Protein AF-A0A1G9QAK3-F1 (afdb_monomer)

Organism: NCBI:txid38302

Solvent-accessible surface area (backbone atoms only — not comparable to full-atom values): 8542 Å² total; per-residue (Å²): 135,84,75,56,71,50,55,50,51,20,52,50,24,41,48,53,18,52,53,44,48,52,53,48,49,53,53,49,53,52,51,45,69,75,49,43,61,56,49,42,49,54,49,50,53,55,34,54,75,68,73,47,92,70,52,70,67,57,45,51,52,50,39,54,50,49,55,50,53,54,50,52,55,52,50,50,51,50,52,52,50,51,50,29,49,50,29,46,75,68,64,38,99,57,19,68,59,24,50,53,53,50,42,55,49,16,54,53,35,37,53,48,29,51,38,47,73,78,37,41,73,81,66,45,76,44,96,78,59,57,67,69,58,54,51,53,53,46,52,48,43,37,53,26,10,51,23,20,43,52,19,34,57,27,51,60,52,54,62,72,78,112

Radius of gyration: 18.85 Å; Cα contacts (8 Å, |Δi|>4): 154; chains: 1; bounding box: 53×29×51 Å

Nearest PDB structures (foldseek):
  4zvb-assembly2_D  TM=2.059E-01  e=8.073E+00  Escherichia coli K-12

pLDDT: mean 85.2, std 10.46, range [49.5, 96.31]

Sequence (162 aa):
MKLSSTTRYLVGAWAVMVAGELVYQVLNAIGLVIEPAALKQAAREAAKARGEDVSEALITVSTYTSIVMMSLFQLLIIVLLAFALHAVAHRQKWADTARRLLSVFAIYFAIRAVLVVLAPAAVAGANQLPVAFAAVTGAMQIIVGVAGVCGLVYATRSTKDR

Secondary structure (DSSP, 8-state):
-PPPHHHHHHHHHHHHHHHHHHHHHHHHHHHHHH--HHHHHHHHHHHHHTT----HHHHHHHHHHHHHHHHHHHHHHHHHHHHHHHHHHTT-TTHHHHHHHHHHHHHHHHHHHHHHHH-HHHHSS-TTS-HHHHHHHHHHHHHHHHHHHHHHHHHHHHHHT-

Mean predicted aligned error: 6.37 Å

Foldseek 3Di:
DDDDPLLVLLLVLLVLLLVLLVVLLVLLLVVCVVPVPLVLVVLVVVCVVVVHPDDSVRSVVVSVVVSVVVSVVSVVVSVLLVVLSVCSVVVPPCVLVSLVVLLVVLVVLLVLLVCCVVPVCVNRSDPPDDPVSSVVSSVSSNSSSVSSVSSNVSSVVVVVVD

Structure (mmCIF, N/CA/C/O backbone):
data_AF-A0A1G9QAK3-F1
#
_entry.id   AF-A0A1G9QAK3-F1
#
loop_
_atom_site.group_PDB
_atom_site.id
_atom_site.type_symbol
_atom_site.label_atom_id
_atom_site.label_alt_id
_atom_site.label_comp_id
_atom_site.label_asym_id
_atom_site.label_entity_id
_atom_site.label_seq_id
_atom_site.pdbx_PDB_ins_code
_atom_site.Cartn_x
_atom_site.Cartn_y
_atom_site.Cartn_z
_atom_site.occupancy
_atom_site.B_iso_or_equiv
_atom_site.auth_seq_id
_atom_site.auth_comp_id
_atom_site.auth_asym_id
_atom_site.auth_atom_id
_atom_site.pdbx_PDB_model_num
ATOM 1 N N . MET A 1 1 ? -22.404 -10.463 20.631 1.00 49.62 1 MET A N 1
ATOM 2 C CA . MET A 1 1 ? -21.839 -9.366 21.455 1.00 49.62 1 MET A CA 1
ATOM 3 C C . MET A 1 1 ? -21.413 -8.229 20.523 1.00 49.62 1 MET A C 1
ATOM 5 O O . MET A 1 1 ? -20.662 -8.498 19.596 1.00 49.62 1 MET A O 1
ATOM 9 N N . LYS A 1 2 ? -21.962 -7.011 20.667 1.00 59.62 2 LYS A N 1
ATOM 10 C CA . LYS A 1 2 ? -21.753 -5.891 19.719 1.00 59.62 2 LYS A CA 1
ATOM 11 C C . LYS A 1 2 ? -20.357 -5.265 19.899 1.00 59.62 2 LYS A C 1
ATOM 13 O O . LYS A 1 2 ? -19.937 -5.033 21.028 1.00 59.62 2 LYS A O 1
ATOM 18 N N . LEU A 1 3 ? -19.647 -4.992 18.800 1.00 65.12 3 LEU A N 1
ATOM 19 C CA . LEU A 1 3 ? -18.415 -4.187 18.807 1.00 65.12 3 LEU A CA 1
ATOM 20 C C . LEU A 1 3 ? -18.729 -2.759 19.285 1.00 65.12 3 LEU A C 1
ATOM 22 O O . LEU A 1 3 ? -19.779 -2.220 18.925 1.00 65.12 3 LEU A O 1
ATOM 26 N N . SER A 1 4 ? -17.818 -2.131 20.041 1.00 76.50 4 SER A N 1
ATOM 27 C CA . SER A 1 4 ? -17.934 -0.699 20.347 1.00 76.50 4 SER A CA 1
ATOM 28 C C . SER A 1 4 ? -17.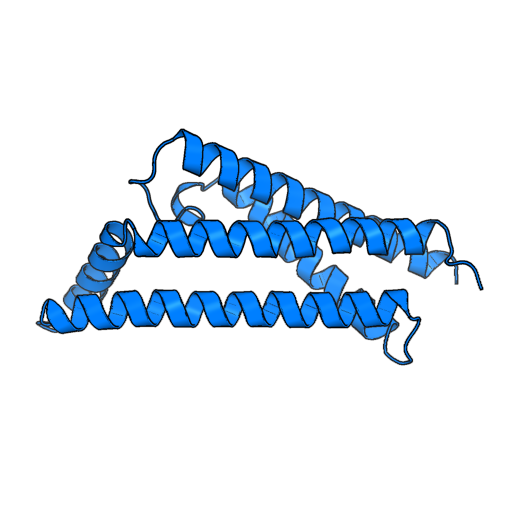896 0.113 19.049 1.00 76.50 4 SER A C 1
ATOM 30 O O . SER A 1 4 ? -17.222 -0.276 18.089 1.00 76.50 4 SER A O 1
ATOM 32 N N . SER A 1 5 ? -18.615 1.237 18.999 1.00 80.50 5 SER A N 1
ATOM 33 C CA . SER A 1 5 ? -18.710 2.086 17.803 1.00 80.50 5 SER A CA 1
ATOM 34 C C . SER A 1 5 ? -17.325 2.457 17.256 1.00 80.50 5 SER A C 1
ATOM 36 O O . SER A 1 5 ? -17.075 2.303 16.064 1.00 80.50 5 SER A O 1
ATOM 38 N N . THR A 1 6 ? -16.379 2.809 18.134 1.00 82.81 6 THR A N 1
ATOM 39 C CA . THR A 1 6 ? -14.982 3.122 17.786 1.00 82.81 6 THR A CA 1
ATOM 40 C C . THR A 1 6 ? -14.255 1.948 17.124 1.00 82.81 6 THR A C 1
ATOM 42 O O . THR A 1 6 ? -13.567 2.133 16.123 1.00 82.81 6 THR A O 1
ATOM 45 N N . THR A 1 7 ? -14.446 0.721 17.623 1.00 81.56 7 THR A N 1
ATOM 46 C CA . THR A 1 7 ? -13.827 -0.474 17.022 1.00 81.56 7 THR A CA 1
ATOM 47 C C . THR A 1 7 ? -14.413 -0.766 15.642 1.00 81.56 7 THR A C 1
ATOM 49 O O . THR A 1 7 ? -13.684 -1.170 14.743 1.00 81.56 7 THR A O 1
ATOM 52 N N . ARG A 1 8 ? -15.717 -0.532 15.440 1.00 86.25 8 ARG A N 1
ATOM 53 C CA . ARG A 1 8 ? -16.354 -0.700 14.123 1.00 86.25 8 ARG A CA 1
ATOM 54 C C . ARG A 1 8 ? -15.784 0.270 13.093 1.00 86.25 8 ARG A C 1
ATOM 56 O O . ARG A 1 8 ? -15.491 -0.156 11.983 1.00 86.25 8 ARG A O 1
ATOM 63 N N . TYR A 1 9 ? -15.591 1.536 13.464 1.00 88.94 9 TYR A N 1
ATOM 64 C CA . TYR A 1 9 ? -14.994 2.530 12.569 1.00 88.94 9 TYR A CA 1
ATOM 65 C C . TYR A 1 9 ? -13.522 2.242 12.272 1.00 88.94 9 TYR A C 1
ATOM 67 O O . TYR A 1 9 ? -13.114 2.352 11.121 1.00 88.94 9 TYR A O 1
ATOM 75 N N . LEU A 1 10 ? -12.748 1.791 13.268 1.00 89.44 10 LEU A N 1
ATOM 76 C CA . LEU A 1 10 ? -11.381 1.307 13.052 1.00 89.44 10 LEU A CA 1
ATOM 77 C C . LEU A 1 10 ? -11.361 0.175 12.026 1.00 89.44 10 LEU A C 1
ATOM 79 O O . LEU A 1 10 ? -10.616 0.247 11.053 1.00 89.44 10 LEU A O 1
ATOM 83 N N . VAL A 1 11 ? -12.184 -0.857 12.240 1.00 90.94 11 VAL A N 1
ATOM 84 C CA . VAL A 1 11 ? -12.207 -2.032 11.366 1.00 90.94 11 VAL A CA 1
ATOM 85 C C . VAL A 1 11 ? -12.663 -1.655 9.958 1.00 90.94 11 VAL A C 1
ATOM 87 O O . VAL A 1 11 ? -12.062 -2.107 8.992 1.00 90.94 11 VAL A O 1
ATOM 90 N N . GLY A 1 12 ? -13.673 -0.791 9.835 1.00 92.81 12 GLY A N 1
ATOM 91 C CA . GLY A 1 12 ? -14.147 -0.293 8.545 1.00 92.81 12 GLY A CA 1
ATOM 92 C C . GLY A 1 12 ? -13.084 0.508 7.792 1.00 92.81 12 GLY A C 1
ATOM 93 O O . GLY A 1 12 ? -12.834 0.231 6.624 1.00 92.81 12 GLY A O 1
ATOM 94 N N . ALA A 1 13 ? -12.413 1.449 8.463 1.00 94.12 13 ALA A N 1
ATOM 95 C CA . ALA A 1 13 ? -11.349 2.251 7.858 1.00 94.12 13 ALA A CA 1
ATOM 96 C C . ALA A 1 13 ? -10.186 1.371 7.373 1.00 94.12 13 ALA A C 1
ATOM 98 O O . ALA A 1 13 ? -9.725 1.506 6.243 1.00 94.12 13 ALA A O 1
ATOM 99 N N . TRP A 1 14 ? -9.770 0.401 8.188 1.00 94.81 14 TRP A N 1
ATOM 100 C CA . TRP A 1 14 ? -8.735 -0.554 7.802 1.00 94.81 14 TRP A CA 1
ATOM 101 C C . TRP A 1 14 ? -9.173 -1.521 6.703 1.00 94.81 14 TRP A C 1
ATOM 103 O O . TRP A 1 14 ? -8.351 -1.877 5.868 1.00 94.81 14 TRP A O 1
ATOM 113 N N . ALA A 1 15 ? -10.445 -1.920 6.656 1.00 94.75 15 ALA A N 1
ATOM 114 C CA . ALA A 1 15 ? -10.963 -2.751 5.574 1.00 94.75 15 ALA A CA 1
ATOM 115 C C . ALA A 1 15 ? -10.924 -2.006 4.232 1.00 94.75 15 ALA A C 1
ATOM 117 O O . ALA A 1 15 ? -10.471 -2.572 3.240 1.00 94.75 15 ALA A O 1
ATOM 118 N N . VAL A 1 16 ? -11.334 -0.731 4.213 1.00 95.19 16 VAL A N 1
ATOM 119 C CA . VAL A 1 16 ? -11.225 0.134 3.025 1.00 95.19 16 VAL A CA 1
ATOM 120 C C . VAL A 1 16 ? -9.767 0.300 2.612 1.00 95.19 16 VAL A C 1
ATOM 122 O O . VAL A 1 16 ? -9.455 0.163 1.433 1.00 95.19 16 VAL A O 1
ATOM 125 N N . MET A 1 17 ? -8.874 0.541 3.575 1.00 95.31 17 MET A N 1
ATOM 126 C CA . MET A 1 17 ? -7.442 0.671 3.314 1.00 95.31 17 MET A CA 1
ATOM 127 C C . MET A 1 17 ? -6.880 -0.608 2.674 1.00 95.31 17 MET A C 1
ATOM 129 O O . MET A 1 17 ? -6.328 -0.543 1.583 1.00 95.31 17 MET A O 1
ATOM 133 N N . VAL A 1 18 ? -7.084 -1.775 3.294 1.00 95.81 18 VAL A N 1
ATOM 134 C CA . VAL A 1 18 ? -6.577 -3.069 2.801 1.00 95.81 18 VAL A CA 1
ATOM 135 C C . VAL A 1 18 ? -7.145 -3.411 1.422 1.00 95.81 18 VAL A C 1
ATOM 137 O O . VAL A 1 18 ? -6.400 -3.838 0.543 1.00 95.81 18 VAL A O 1
ATOM 140 N N . ALA A 1 19 ? -8.449 -3.213 1.209 1.00 94.81 19 ALA A N 1
ATOM 141 C CA . ALA A 1 19 ? -9.082 -3.489 -0.078 1.00 94.81 19 ALA A CA 1
ATOM 142 C C . ALA A 1 19 ? -8.585 -2.534 -1.173 1.00 94.81 19 ALA A C 1
ATOM 144 O O . ALA A 1 19 ? -8.247 -2.978 -2.268 1.00 94.81 19 ALA A O 1
ATOM 145 N N . GLY A 1 20 ? -8.507 -1.236 -0.873 1.00 94.19 20 GLY A N 1
ATOM 146 C CA . GLY A 1 20 ? -7.988 -0.236 -1.803 1.00 94.19 20 GLY A CA 1
ATOM 147 C C . GLY A 1 20 ? -6.520 -0.477 -2.143 1.00 94.19 20 GLY A C 1
ATOM 148 O O . GLY A 1 20 ? -6.140 -0.368 -3.304 1.00 94.19 20 GLY A O 1
ATOM 149 N N . GLU A 1 21 ? -5.716 -0.886 -1.162 1.00 93.88 21 GLU A N 1
ATOM 150 C CA . GLU A 1 21 ? -4.312 -1.229 -1.368 1.00 93.88 21 GLU A CA 1
ATOM 151 C C . GLU A 1 21 ? -4.145 -2.452 -2.269 1.00 93.88 21 GLU A C 1
ATOM 153 O O . GLU A 1 21 ? -3.297 -2.450 -3.159 1.00 93.88 21 GLU A O 1
ATOM 158 N N . LEU A 1 22 ? -4.986 -3.473 -2.092 1.00 95.12 22 LEU A N 1
ATOM 159 C CA . LEU A 1 22 ? -4.972 -4.656 -2.945 1.00 95.12 22 LEU A CA 1
ATOM 160 C C . LEU A 1 22 ? -5.327 -4.302 -4.395 1.00 95.12 22 LEU A C 1
ATOM 162 O O . LEU A 1 22 ? -4.638 -4.729 -5.319 1.00 95.12 22 LEU A O 1
ATOM 166 N N . VAL A 1 23 ? -6.371 -3.493 -4.600 1.00 94.38 23 VAL A N 1
ATOM 167 C CA . VAL A 1 23 ? -6.760 -3.026 -5.940 1.00 94.38 23 VAL A CA 1
ATOM 168 C C . VAL A 1 23 ? -5.640 -2.198 -6.566 1.00 94.38 23 VAL A C 1
ATOM 170 O O . VAL A 1 23 ? -5.259 -2.455 -7.708 1.00 94.38 23 VAL A O 1
ATOM 173 N N . TYR A 1 24 ? -5.073 -1.248 -5.818 1.00 90.56 24 TYR A N 1
ATOM 174 C CA . TYR A 1 24 ? -3.951 -0.436 -6.281 1.00 90.56 24 TYR A CA 1
ATOM 175 C C . TYR A 1 24 ? -2.761 -1.308 -6.687 1.00 90.56 24 TYR A C 1
ATOM 177 O O . TYR A 1 24 ? -2.205 -1.115 -7.766 1.00 90.56 24 TYR A O 1
ATOM 185 N N . GLN A 1 25 ? -2.397 -2.293 -5.863 1.00 90.94 25 GLN A N 1
ATOM 186 C CA . GLN A 1 25 ? -1.287 -3.192 -6.144 1.00 90.94 25 GLN A CA 1
ATOM 187 C C . GLN A 1 25 ? -1.501 -3.967 -7.450 1.00 90.94 25 GLN A C 1
ATOM 189 O O . GLN A 1 25 ? -0.580 -4.053 -8.261 1.00 90.94 25 GLN A O 1
ATOM 194 N N . VAL A 1 26 ? -2.704 -4.506 -7.674 1.00 91.06 26 VAL A N 1
ATOM 195 C CA . VAL A 1 26 ? -3.035 -5.235 -8.908 1.00 91.06 26 VAL A CA 1
ATOM 196 C C . VAL A 1 26 ? -2.926 -4.317 -10.123 1.00 91.06 26 VAL A C 1
ATOM 198 O O . VAL A 1 26 ? -2.263 -4.669 -11.098 1.00 91.06 26 VAL A O 1
ATOM 201 N N . LEU A 1 27 ? -3.520 -3.122 -10.058 1.00 89.19 27 LEU A N 1
ATOM 202 C CA . LEU A 1 27 ? -3.453 -2.147 -11.149 1.00 89.19 27 LEU A CA 1
ATOM 203 C C . LEU A 1 27 ? -2.008 -1.730 -11.439 1.00 89.19 27 LEU A C 1
ATOM 205 O O . LEU A 1 27 ? -1.593 -1.703 -12.596 1.00 89.19 27 LEU A O 1
ATOM 209 N N . ASN A 1 28 ? -1.225 -1.451 -10.399 1.00 86.06 28 ASN A N 1
ATOM 210 C CA . ASN A 1 28 ? 0.169 -1.053 -10.534 1.00 86.06 28 ASN A CA 1
ATOM 211 C C . ASN A 1 28 ? 1.029 -2.174 -11.138 1.00 86.06 28 ASN A C 1
ATOM 213 O O . ASN A 1 28 ? 1.821 -1.916 -12.041 1.00 86.06 28 ASN A O 1
ATOM 217 N N . ALA A 1 29 ? 0.844 -3.422 -10.698 1.00 86.50 29 ALA A N 1
ATOM 218 C CA . ALA A 1 29 ? 1.550 -4.571 -11.260 1.00 86.50 29 ALA A CA 1
ATOM 219 C C . ALA A 1 29 ? 1.230 -4.761 -12.751 1.00 86.50 29 ALA A C 1
ATOM 221 O O . ALA A 1 29 ? 2.142 -4.960 -13.550 1.00 86.50 29 ALA A O 1
ATOM 222 N N . ILE A 1 30 ? -0.045 -4.630 -13.139 1.00 87.19 30 ILE A N 1
ATOM 223 C CA . ILE A 1 30 ? -0.459 -4.663 -14.549 1.00 87.19 30 ILE A CA 1
ATOM 224 C C . ILE A 1 30 ? 0.225 -3.536 -15.334 1.00 87.19 30 ILE A C 1
ATOM 226 O O . ILE A 1 30 ? 0.781 -3.790 -16.400 1.00 87.19 30 ILE A O 1
ATOM 230 N N . GLY A 1 31 ? 0.244 -2.313 -14.794 1.00 84.25 31 GLY A N 1
ATOM 231 C CA . GLY A 1 31 ? 0.908 -1.168 -15.422 1.00 84.25 31 GLY A CA 1
ATOM 232 C C . GLY A 1 31 ? 2.402 -1.399 -15.670 1.00 84.25 31 GLY A C 1
ATOM 233 O O . GLY A 1 31 ? 2.883 -1.132 -16.767 1.00 84.25 31 GLY A O 1
ATOM 234 N N . LEU A 1 32 ? 3.120 -1.960 -14.692 1.00 83.56 32 LEU A N 1
ATOM 235 C CA . LEU A 1 32 ? 4.554 -2.259 -14.807 1.00 83.56 32 LEU A CA 1
ATOM 236 C C . LEU A 1 32 ? 4.861 -3.399 -15.785 1.00 83.56 32 LEU A C 1
ATOM 238 O O . LEU A 1 32 ? 5.928 -3.410 -16.392 1.00 83.56 32 LEU A O 1
ATOM 242 N N . VAL A 1 33 ? 3.950 -4.365 -15.931 1.00 85.56 33 VAL A N 1
ATOM 243 C CA . VAL A 1 33 ? 4.093 -5.452 -16.910 1.00 85.56 33 VAL A CA 1
ATOM 244 C C . VAL A 1 33 ? 3.829 -4.953 -18.331 1.00 85.56 33 VAL A C 1
ATOM 246 O O . VAL A 1 33 ? 4.529 -5.373 -19.248 1.00 85.56 33 VAL A O 1
ATOM 249 N N . ILE A 1 34 ? 2.846 -4.065 -18.518 1.00 84.88 34 ILE A N 1
ATOM 250 C CA . ILE A 1 34 ? 2.536 -3.477 -19.830 1.00 84.88 34 ILE A CA 1
ATOM 251 C C . ILE A 1 34 ? 3.661 -2.542 -20.284 1.00 84.88 34 ILE A C 1
ATOM 253 O O . ILE A 1 34 ? 4.068 -2.613 -21.439 1.00 84.88 34 ILE A O 1
ATOM 257 N N . GLU A 1 35 ? 4.179 -1.702 -19.384 1.00 83.19 35 GLU A N 1
ATOM 258 C CA . GLU A 1 35 ? 5.198 -0.698 -19.705 1.00 83.19 35 GLU A CA 1
ATOM 259 C C . GLU A 1 35 ? 6.408 -0.789 -18.754 1.00 83.19 35 GLU A C 1
ATOM 261 O O . GLU A 1 35 ? 6.546 0.003 -17.815 1.00 83.19 35 GLU A O 1
ATOM 266 N N . PRO A 1 36 ? 7.319 -1.758 -18.968 1.00 82.25 36 PRO A N 1
ATOM 267 C CA . PRO A 1 36 ? 8.487 -1.950 -18.116 1.00 82.25 36 PRO A CA 1
ATOM 268 C C . PRO A 1 36 ? 9.663 -1.028 -18.484 1.00 82.25 36 PRO A C 1
ATOM 270 O O . PRO A 1 36 ? 10.741 -1.178 -17.904 1.00 82.25 36 PRO A O 1
ATOM 273 N N . ALA A 1 37 ? 9.525 -0.117 -19.459 1.00 82.00 37 ALA A N 1
ATOM 274 C CA . ALA A 1 37 ? 10.647 0.648 -20.012 1.00 82.00 37 ALA A CA 1
ATOM 275 C C . ALA A 1 37 ? 11.442 1.424 -18.950 1.00 82.00 37 ALA A C 1
ATOM 277 O O . ALA A 1 37 ? 12.673 1.380 -18.957 1.00 82.00 37 ALA A O 1
ATOM 278 N N . ALA A 1 38 ? 10.757 2.061 -17.996 1.00 75.75 38 ALA A N 1
ATOM 279 C CA . ALA A 1 38 ? 11.402 2.795 -16.907 1.00 75.75 38 ALA A CA 1
ATOM 280 C C . ALA A 1 38 ? 12.250 1.877 -16.005 1.00 75.75 38 ALA A C 1
ATOM 282 O O . ALA A 1 38 ? 13.387 2.205 -15.668 1.00 75.75 38 ALA A O 1
ATOM 283 N N . LEU A 1 39 ? 11.736 0.689 -15.672 1.00 77.19 39 LEU A N 1
ATOM 284 C CA . LEU A 1 39 ? 12.466 -0.309 -14.885 1.00 77.19 39 LEU A CA 1
ATOM 285 C C . LEU A 1 39 ? 13.656 -0.885 -15.656 1.00 77.19 39 LEU A C 1
ATOM 287 O O . LEU A 1 39 ? 14.735 -1.037 -15.087 1.00 77.19 39 LEU A O 1
ATOM 291 N N . LYS A 1 40 ? 13.487 -1.161 -16.954 1.00 83.06 40 LYS A N 1
ATOM 292 C CA . LYS A 1 40 ? 14.589 -1.615 -17.814 1.00 83.06 40 LYS A CA 1
ATOM 293 C C . LYS A 1 40 ? 15.688 -0.563 -17.916 1.00 83.06 40 LYS A C 1
ATOM 295 O O . LYS A 1 40 ? 16.867 -0.911 -17.895 1.00 83.06 40 LYS A O 1
ATOM 300 N N . GLN A 1 41 ? 15.322 0.714 -18.019 1.00 83.62 41 GLN A N 1
ATOM 301 C CA . GLN A 1 41 ? 16.283 1.810 -18.044 1.00 83.62 41 GLN A CA 1
ATOM 302 C C . GLN A 1 41 ? 17.051 1.903 -16.721 1.00 83.62 41 GLN A C 1
ATOM 304 O O . GLN A 1 41 ? 18.279 1.909 -16.744 1.00 83.62 41 GLN A O 1
ATOM 309 N N . ALA A 1 42 ? 16.355 1.866 -15.584 1.00 81.00 42 ALA A N 1
ATOM 310 C CA . ALA A 1 42 ? 16.993 1.855 -14.270 1.00 81.00 42 ALA A CA 1
ATOM 311 C C . ALA A 1 42 ? 17.923 0.639 -14.082 1.00 81.00 42 ALA A C 1
ATOM 313 O O . ALA A 1 42 ? 19.034 0.776 -13.572 1.00 81.00 42 ALA A O 1
ATOM 314 N N . ALA A 1 43 ? 17.514 -0.547 -14.547 1.00 82.62 43 ALA A N 1
ATOM 315 C CA . ALA A 1 43 ? 18.341 -1.753 -14.510 1.00 82.62 43 ALA A CA 1
ATOM 316 C C . ALA A 1 43 ? 19.608 -1.619 -15.376 1.00 82.62 43 ALA A C 1
ATOM 318 O O . ALA A 1 43 ? 20.693 -2.007 -14.944 1.00 82.62 43 ALA A O 1
ATOM 319 N N . ARG A 1 44 ? 19.497 -1.021 -16.571 1.00 84.88 44 ARG A N 1
ATOM 320 C CA . ARG A 1 44 ? 20.644 -0.714 -17.446 1.00 84.88 44 ARG A CA 1
ATOM 321 C C . ARG A 1 44 ? 21.598 0.288 -16.807 1.00 84.88 44 ARG A C 1
ATOM 323 O O . ARG A 1 44 ? 22.808 0.095 -16.872 1.00 84.88 44 ARG A O 1
ATOM 330 N N . GLU A 1 45 ? 21.073 1.351 -16.207 1.00 84.94 45 GLU A N 1
ATOM 331 C CA . GLU A 1 45 ? 21.879 2.361 -15.512 1.00 84.94 45 GLU A CA 1
ATOM 332 C C . GLU A 1 45 ? 22.621 1.748 -14.317 1.00 84.94 45 GLU A C 1
ATOM 334 O O . GLU A 1 45 ? 23.820 1.975 -14.158 1.00 84.94 45 GLU A O 1
ATOM 339 N N . ALA A 1 46 ? 21.956 0.884 -13.544 1.00 83.69 46 ALA A N 1
ATOM 340 C CA . ALA A 1 46 ? 22.575 0.152 -12.444 1.00 83.69 46 ALA A CA 1
ATOM 341 C C . ALA A 1 46 ? 23.666 -0.833 -12.909 1.00 83.69 46 ALA A C 1
ATOM 343 O O . ALA A 1 46 ? 24.705 -0.933 -12.258 1.00 83.69 46 ALA A O 1
ATOM 344 N N . ALA A 1 47 ? 23.461 -1.538 -14.027 1.00 83.62 47 ALA A N 1
ATOM 345 C CA . ALA A 1 47 ? 24.456 -2.440 -14.614 1.00 83.62 47 ALA A CA 1
ATOM 346 C C . ALA A 1 47 ? 25.692 -1.680 -15.122 1.00 83.62 47 ALA A C 1
ATOM 348 O O . ALA A 1 47 ? 26.824 -2.027 -14.783 1.00 83.62 47 ALA A O 1
ATOM 349 N N . LYS A 1 48 ? 25.477 -0.572 -15.847 1.00 84.69 48 LYS A N 1
ATOM 350 C CA . LYS A 1 48 ? 26.556 0.315 -16.307 1.00 84.69 48 LYS A CA 1
ATOM 351 C C . LYS A 1 48 ? 27.366 0.884 -15.147 1.00 84.69 48 LYS A C 1
ATOM 353 O O . LYS A 1 48 ? 28.589 0.914 -15.223 1.00 84.69 48 LYS A O 1
ATOM 358 N N . ALA A 1 49 ? 26.706 1.288 -14.061 1.00 84.56 49 ALA A N 1
ATOM 359 C CA . ALA A 1 49 ? 27.383 1.775 -12.859 1.00 84.56 49 ALA A CA 1
ATOM 360 C C . ALA A 1 49 ? 28.283 0.710 -12.200 1.00 84.56 49 ALA A C 1
ATOM 362 O O . ALA A 1 49 ? 29.228 1.059 -11.498 1.00 84.56 49 ALA A O 1
ATOM 363 N N . ARG A 1 50 ? 28.009 -0.579 -12.436 1.00 82.50 50 ARG A N 1
ATOM 364 C CA . ARG A 1 50 ? 28.817 -1.713 -11.958 1.00 82.50 50 ARG A CA 1
ATOM 365 C C . ARG A 1 50 ? 29.892 -2.161 -12.953 1.00 82.50 50 ARG A C 1
ATOM 367 O O . ARG A 1 50 ? 30.653 -3.064 -12.631 1.00 82.50 50 ARG A O 1
ATOM 374 N N . GLY A 1 51 ? 29.973 -1.536 -14.132 1.00 78.38 51 GLY A N 1
ATOM 375 C CA . GLY A 1 51 ? 30.917 -1.917 -15.185 1.00 78.38 51 GLY A CA 1
ATOM 376 C C . GLY A 1 51 ? 30.624 -3.281 -15.818 1.00 78.38 51 GLY A C 1
ATOM 377 O O . GLY A 1 51 ? 31.510 -3.862 -16.435 1.00 78.38 51 GLY A O 1
ATOM 378 N N . GLU A 1 52 ? 29.407 -3.805 -15.654 1.00 77.69 52 GLU A N 1
ATOM 379 C CA . GLU A 1 52 ? 29.002 -5.081 -16.239 1.00 77.69 52 GLU A CA 1
ATOM 380 C C . GLU A 1 52 ? 28.338 -4.848 -17.603 1.00 77.69 52 GLU A C 1
ATOM 382 O O . GLU A 1 52 ? 27.316 -4.161 -17.701 1.00 77.69 52 GLU A O 1
ATOM 387 N N . ASP A 1 53 ? 28.879 -5.469 -18.655 1.00 74.00 53 ASP A N 1
ATOM 388 C CA . ASP A 1 53 ? 28.186 -5.607 -19.939 1.00 74.00 53 ASP A CA 1
ATOM 389 C C . ASP A 1 53 ? 27.123 -6.702 -19.818 1.00 74.00 53 ASP A C 1
ATOM 391 O O . ASP A 1 53 ? 27.338 -7.888 -20.083 1.00 74.00 53 ASP A O 1
ATOM 395 N N . VAL A 1 54 ? 25.950 -6.293 -19.345 1.00 78.81 54 VAL A N 1
ATOM 396 C CA . VAL A 1 54 ? 24.815 -7.185 -19.125 1.00 78.81 54 VAL A CA 1
ATOM 397 C C . VAL A 1 54 ? 24.004 -7.335 -20.412 1.00 78.81 54 VAL A C 1
ATOM 399 O O . VAL A 1 54 ? 23.591 -6.349 -21.023 1.00 78.81 54 VAL A O 1
ATOM 402 N N . SER A 1 55 ? 23.725 -8.579 -20.813 1.00 85.94 55 SER A N 1
ATOM 403 C CA . SER A 1 55 ? 22.904 -8.855 -21.997 1.00 85.94 55 SER A CA 1
ATOM 404 C C . SER A 1 55 ? 21.470 -8.334 -21.837 1.00 85.94 55 SER A C 1
ATOM 406 O O . SER A 1 55 ? 20.891 -8.345 -20.748 1.00 85.94 55 SER A O 1
ATOM 408 N N . GLU A 1 56 ? 20.843 -7.932 -22.946 1.00 86.56 56 GLU A N 1
ATOM 409 C CA . GLU A 1 56 ? 19.458 -7.434 -22.944 1.00 86.56 56 GLU A CA 1
ATOM 410 C C . GLU A 1 56 ? 18.454 -8.473 -22.408 1.00 86.56 56 GLU A C 1
ATOM 412 O O . GLU A 1 56 ? 17.456 -8.131 -21.762 1.00 86.56 56 GLU A O 1
ATOM 417 N N . ALA A 1 57 ? 18.745 -9.759 -22.633 1.00 87.06 57 ALA A N 1
ATOM 418 C CA . ALA A 1 57 ? 17.979 -10.865 -22.074 1.00 87.06 57 ALA A CA 1
ATOM 419 C C . ALA A 1 57 ? 18.048 -10.870 -20.539 1.00 87.06 57 ALA A C 1
ATOM 421 O O . ALA A 1 57 ? 17.013 -10.984 -19.881 1.00 87.06 57 ALA A O 1
ATOM 422 N N . LEU A 1 58 ? 19.235 -10.670 -19.958 1.00 87.06 58 LEU A N 1
ATOM 423 C CA . LEU A 1 58 ? 19.416 -10.628 -18.506 1.00 87.06 58 LEU A CA 1
ATOM 424 C C . LEU A 1 58 ? 18.791 -9.365 -17.882 1.00 87.06 58 LEU A C 1
ATOM 426 O O . LEU A 1 58 ? 18.180 -9.449 -16.816 1.00 87.06 58 LEU A O 1
ATOM 430 N N . ILE A 1 59 ? 18.848 -8.212 -18.562 1.00 87.81 59 ILE A N 1
ATOM 431 C CA . ILE A 1 59 ? 18.124 -6.986 -18.160 1.00 87.81 59 ILE A CA 1
ATOM 432 C C . ILE A 1 59 ? 16.614 -7.241 -18.122 1.00 87.81 59 ILE A C 1
ATOM 434 O O . ILE A 1 59 ? 15.931 -6.867 -17.169 1.00 87.81 59 ILE A O 1
ATOM 438 N N . THR A 1 60 ? 16.077 -7.909 -19.143 1.00 88.56 60 THR A N 1
ATOM 439 C CA . THR A 1 60 ? 14.642 -8.198 -19.215 1.00 88.56 60 THR A CA 1
ATOM 440 C C . THR A 1 60 ? 14.216 -9.183 -18.122 1.00 88.56 60 THR A C 1
ATOM 442 O O . THR A 1 60 ? 13.256 -8.907 -17.402 1.00 88.56 60 THR A O 1
ATOM 445 N N . VAL A 1 61 ? 14.948 -10.285 -17.934 1.00 90.50 61 VAL A N 1
ATOM 446 C CA . VAL A 1 61 ? 14.657 -11.280 -16.885 1.00 90.50 61 VAL A CA 1
ATOM 447 C C . VAL A 1 61 ? 14.750 -10.661 -15.491 1.00 90.50 61 VAL A C 1
ATOM 449 O O . VAL A 1 61 ? 13.848 -10.856 -14.676 1.00 90.50 61 VAL A O 1
ATOM 452 N N . SER A 1 62 ? 15.797 -9.881 -15.214 1.00 86.81 62 SER A N 1
ATOM 453 C CA . SER A 1 62 ? 15.972 -9.231 -13.910 1.00 86.81 62 SER A CA 1
ATOM 454 C C . SER A 1 62 ? 14.883 -8.191 -13.632 1.00 86.81 62 SER A C 1
ATOM 456 O O . SER A 1 62 ? 14.390 -8.119 -12.505 1.00 86.81 62 SER A O 1
ATOM 458 N N . THR A 1 63 ? 14.428 -7.460 -14.655 1.00 88.06 63 THR A N 1
ATOM 459 C CA . THR A 1 63 ? 13.308 -6.513 -14.547 1.00 88.06 63 THR A CA 1
ATOM 460 C C . THR A 1 63 ? 12.016 -7.221 -14.142 1.00 88.06 63 THR A C 1
ATOM 462 O O . THR A 1 63 ? 11.418 -6.867 -13.127 1.00 88.06 63 THR A O 1
ATOM 465 N N . TYR A 1 64 ? 11.601 -8.263 -14.870 1.00 89.25 64 TYR A N 1
ATOM 466 C CA . TYR A 1 64 ? 10.370 -8.994 -14.545 1.00 89.25 64 TYR A CA 1
ATOM 467 C C . TYR A 1 64 ? 10.462 -9.734 -13.210 1.00 89.25 64 TYR A C 1
ATOM 469 O O . TYR A 1 64 ? 9.502 -9.733 -12.442 1.00 89.25 64 TYR A O 1
ATOM 477 N N . THR A 1 65 ? 11.629 -10.293 -12.888 1.00 89.88 65 THR A N 1
ATOM 478 C CA . THR A 1 65 ? 11.872 -10.909 -11.576 1.00 89.88 65 THR A CA 1
ATOM 479 C C . THR A 1 65 ? 11.706 -9.879 -10.461 1.00 89.88 65 THR A C 1
ATOM 481 O O . THR A 1 65 ? 11.048 -10.157 -9.463 1.00 89.88 65 THR A O 1
ATOM 484 N N . SER A 1 66 ? 12.230 -8.664 -10.646 1.00 87.62 66 SER A N 1
ATOM 485 C CA . SER A 1 66 ? 12.095 -7.576 -9.672 1.00 87.62 66 SER A CA 1
ATOM 486 C C . SER A 1 66 ? 10.641 -7.132 -9.506 1.00 87.62 66 SER A C 1
ATOM 488 O O . SER A 1 66 ? 10.188 -6.979 -8.373 1.00 87.62 66 SER A O 1
ATOM 490 N N . ILE A 1 67 ? 9.884 -6.998 -10.606 1.00 88.44 67 ILE A N 1
ATOM 491 C CA . ILE A 1 67 ? 8.444 -6.681 -10.567 1.00 88.44 67 ILE A CA 1
ATOM 492 C C . ILE A 1 67 ? 7.690 -7.735 -9.751 1.00 88.44 67 ILE A C 1
ATOM 494 O O . ILE A 1 67 ? 6.910 -7.388 -8.860 1.00 88.44 67 ILE A O 1
ATOM 498 N N . VAL A 1 68 ? 7.935 -9.020 -10.026 1.00 91.44 68 VAL A N 1
ATOM 499 C CA . VAL A 1 68 ? 7.280 -10.132 -9.325 1.00 91.44 68 VAL A CA 1
ATOM 500 C C . VAL A 1 68 ? 7.658 -10.137 -7.847 1.00 91.44 68 VAL A C 1
ATOM 502 O O . VAL A 1 68 ? 6.770 -10.171 -7.000 1.00 91.44 68 VAL A O 1
ATOM 505 N N . MET A 1 69 ? 8.946 -10.044 -7.515 1.00 91.44 69 MET A N 1
ATOM 506 C CA . MET A 1 69 ? 9.416 -10.071 -6.126 1.00 91.44 69 MET A CA 1
ATOM 507 C C . MET A 1 69 ? 8.881 -8.894 -5.308 1.00 91.44 69 MET A C 1
ATOM 509 O O . MET A 1 69 ? 8.404 -9.089 -4.190 1.00 91.44 69 MET A O 1
ATOM 513 N N . MET A 1 70 ? 8.898 -7.684 -5.872 1.00 88.75 70 MET A N 1
ATOM 514 C CA . MET A 1 70 ? 8.341 -6.493 -5.230 1.00 88.75 70 MET A CA 1
ATOM 515 C C . MET A 1 70 ? 6.828 -6.627 -5.023 1.00 88.75 70 MET A C 1
ATOM 517 O O . MET A 1 70 ? 6.325 -6.328 -3.939 1.00 88.75 70 MET A O 1
ATOM 521 N N . SER A 1 71 ? 6.111 -7.155 -6.019 1.00 90.38 71 SER A N 1
ATOM 522 C CA . SER A 1 71 ? 4.672 -7.414 -5.913 1.00 90.38 71 SER A CA 1
ATOM 523 C C . SER A 1 71 ? 4.368 -8.466 -4.841 1.00 90.38 71 SER A C 1
ATOM 525 O O . SER A 1 71 ? 3.487 -8.266 -4.010 1.00 90.38 71 SER A O 1
ATOM 527 N N . LEU A 1 72 ? 5.110 -9.572 -4.789 1.00 93.94 72 LEU A N 1
ATOM 528 C CA . LEU A 1 72 ? 4.920 -10.601 -3.763 1.00 93.94 72 LEU A CA 1
ATOM 529 C C . LEU A 1 72 ? 5.192 -10.061 -2.357 1.00 93.94 72 LEU A C 1
ATOM 531 O O . LEU A 1 72 ? 4.430 -10.341 -1.433 1.00 93.94 72 LEU A O 1
ATOM 535 N N . PHE A 1 73 ? 6.238 -9.250 -2.198 1.00 93.06 73 PHE A N 1
ATOM 536 C CA . PHE A 1 73 ? 6.552 -8.612 -0.925 1.00 93.06 73 PHE A CA 1
ATOM 537 C C . PHE A 1 73 ? 5.434 -7.666 -0.465 1.00 93.06 73 PHE A C 1
ATOM 539 O O . PHE A 1 73 ? 5.008 -7.717 0.689 1.00 93.06 73 PHE A O 1
ATOM 546 N N . GLN A 1 74 ? 4.903 -6.843 -1.371 1.00 91.00 74 GLN A N 1
ATOM 547 C CA . GLN A 1 74 ? 3.785 -5.957 -1.052 1.00 91.00 74 GLN A CA 1
ATOM 548 C C . GLN A 1 74 ? 2.517 -6.751 -0.708 1.00 91.00 74 GLN A C 1
ATOM 550 O O . GLN A 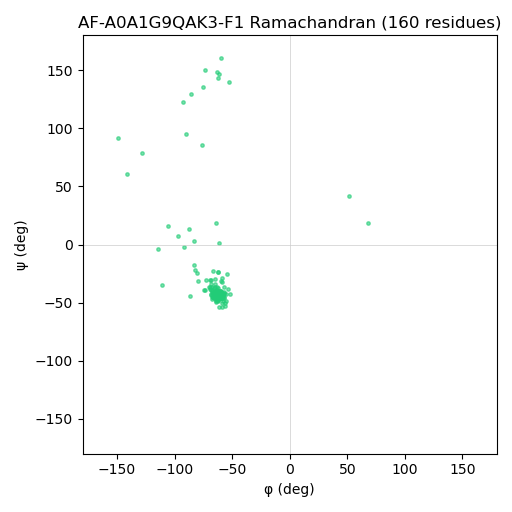1 74 ? 1.854 -6.443 0.282 1.00 91.00 74 GLN A O 1
ATOM 555 N N . LEU A 1 75 ? 2.238 -7.838 -1.435 1.00 94.38 75 LEU A N 1
ATOM 556 C CA . LEU A 1 75 ? 1.102 -8.715 -1.145 1.00 94.38 75 LEU A CA 1
ATOM 557 C C . LEU A 1 75 ? 1.226 -9.358 0.241 1.00 94.38 75 LEU A C 1
ATOM 559 O O . LEU A 1 75 ? 0.247 -9.426 0.983 1.00 94.38 75 LEU A O 1
ATOM 563 N N . LEU A 1 76 ? 2.432 -9.794 0.615 1.00 96.31 76 LEU A N 1
ATOM 564 C CA . LEU A 1 76 ? 2.709 -10.353 1.936 1.00 96.31 76 LEU A CA 1
ATOM 565 C C . LEU A 1 76 ? 2.375 -9.348 3.047 1.00 96.31 76 LEU A C 1
ATOM 567 O O . LEU A 1 76 ? 1.755 -9.720 4.045 1.00 96.31 76 LEU A O 1
ATOM 571 N N . ILE A 1 77 ? 2.729 -8.072 2.861 1.00 94.44 77 ILE A N 1
ATOM 572 C CA . ILE A 1 77 ? 2.363 -7.000 3.794 1.00 94.44 77 ILE A CA 1
ATOM 573 C C . ILE A 1 77 ? 0.838 -6.854 3.875 1.00 94.44 77 ILE A C 1
ATOM 575 O O . ILE A 1 77 ? 0.296 -6.800 4.977 1.00 94.44 77 ILE A O 1
ATOM 579 N N . ILE A 1 78 ? 0.125 -6.837 2.745 1.00 94.62 78 ILE A N 1
ATOM 580 C CA . ILE A 1 78 ? -1.345 -6.736 2.743 1.00 94.62 78 ILE A CA 1
ATOM 581 C C . ILE A 1 78 ? -1.976 -7.908 3.501 1.00 94.62 78 ILE A C 1
ATOM 583 O O . ILE A 1 78 ? -2.858 -7.693 4.333 1.00 94.62 78 ILE A O 1
ATOM 587 N N . VAL A 1 79 ? -1.511 -9.138 3.266 1.00 96.25 79 VAL A N 1
ATOM 588 C CA . VAL A 1 79 ? -1.997 -10.338 3.965 1.00 96.25 79 VAL A CA 1
ATOM 589 C C . VAL A 1 79 ? -1.749 -10.232 5.470 1.00 96.25 79 VAL A C 1
ATOM 591 O O . VAL A 1 79 ? -2.652 -10.506 6.263 1.00 96.25 79 VAL A O 1
ATOM 594 N N . LEU A 1 80 ? -0.562 -9.776 5.878 1.00 96.31 80 LEU A N 1
ATOM 595 C CA . LEU A 1 80 ? -0.234 -9.538 7.282 1.00 96.31 80 LEU A CA 1
ATOM 596 C C . LEU A 1 80 ? -1.197 -8.524 7.923 1.00 96.31 80 LEU A C 1
ATOM 598 O O . LEU A 1 80 ? -1.695 -8.750 9.029 1.00 96.31 80 LEU A O 1
ATOM 602 N N . LEU A 1 81 ? -1.498 -7.425 7.228 1.00 95.44 81 LEU A N 1
ATOM 603 C CA . LEU A 1 81 ? -2.418 -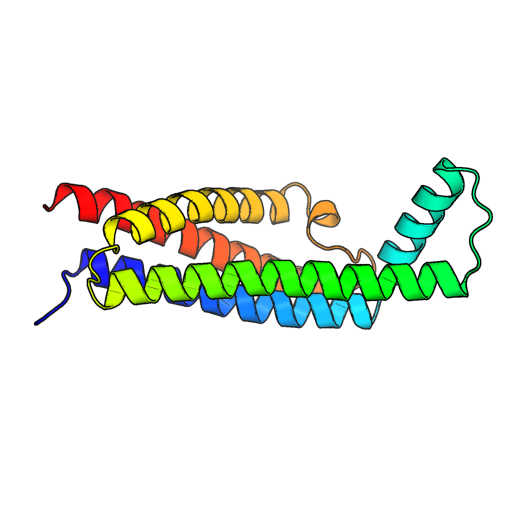6.392 7.711 1.00 95.44 81 LEU A CA 1
ATOM 604 C C . LEU A 1 81 ? -3.865 -6.882 7.758 1.00 95.44 81 LEU A C 1
ATOM 606 O O . LEU A 1 81 ? -4.571 -6.594 8.723 1.00 95.44 81 LEU A O 1
ATOM 610 N N . ALA A 1 82 ? -4.295 -7.673 6.776 1.00 95.88 82 ALA A N 1
ATOM 611 C CA . ALA A 1 82 ? -5.600 -8.324 6.781 1.00 95.88 82 ALA A CA 1
ATOM 612 C C . ALA A 1 82 ? -5.738 -9.287 7.971 1.00 95.88 82 ALA A C 1
ATOM 614 O O . ALA A 1 82 ? -6.767 -9.298 8.650 1.00 95.88 82 ALA A O 1
ATOM 615 N N . PHE A 1 83 ? -4.684 -10.046 8.284 1.00 96.00 83 PHE A N 1
ATOM 616 C CA . PHE A 1 83 ? -4.656 -10.948 9.434 1.00 96.00 83 PHE A CA 1
ATOM 617 C C . PHE A 1 83 ? -4.691 -10.181 10.765 1.00 96.00 83 PHE A C 1
ATOM 619 O O . PHE A 1 83 ? -5.461 -10.525 11.666 1.00 96.00 83 PHE A O 1
ATOM 626 N N . ALA A 1 84 ? -3.935 -9.086 10.878 1.00 93.88 84 ALA A N 1
ATOM 627 C CA . ALA A 1 84 ? -3.986 -8.195 12.036 1.00 93.88 84 ALA A CA 1
ATOM 628 C C . ALA A 1 84 ? -5.378 -7.559 12.207 1.00 93.88 84 ALA A C 1
ATOM 630 O O . ALA A 1 84 ? -5.933 -7.546 13.308 1.00 93.88 84 ALA A O 1
ATOM 631 N N . LEU A 1 85 ? -5.992 -7.096 11.118 1.00 94.50 85 LEU A N 1
ATOM 632 C CA . LEU A 1 85 ? -7.351 -6.561 11.121 1.00 94.50 85 LEU A CA 1
ATOM 633 C C . LEU A 1 85 ? -8.373 -7.613 11.570 1.00 94.50 85 LEU A C 1
ATOM 635 O O . LEU A 1 85 ? -9.222 -7.329 12.418 1.00 94.50 85 LEU A O 1
ATOM 639 N N . HIS A 1 86 ? -8.259 -8.839 11.057 1.00 93.62 86 HIS A N 1
ATOM 640 C CA . HIS A 1 86 ? -9.099 -9.963 11.459 1.00 93.62 86 HIS A CA 1
ATOM 641 C C . HIS A 1 86 ? -8.976 -10.250 12.963 1.00 93.62 86 HIS A C 1
ATOM 643 O O . HIS A 1 86 ? -9.990 -10.445 13.639 1.00 93.62 86 HIS A O 1
ATOM 649 N N . ALA A 1 87 ? -7.758 -10.205 13.509 1.00 92.19 87 ALA A N 1
ATOM 650 C CA . ALA A 1 87 ? -7.504 -10.391 14.934 1.00 92.19 87 ALA A CA 1
ATOM 651 C C . ALA A 1 87 ? -8.175 -9.318 15.802 1.00 92.19 87 ALA A C 1
ATOM 653 O O . ALA A 1 87 ? -8.750 -9.634 16.848 1.00 92.19 87 ALA A O 1
ATOM 654 N N . VAL A 1 88 ? -8.148 -8.058 15.353 1.00 89.88 88 VAL A N 1
ATOM 655 C CA . VAL A 1 88 ? -8.835 -6.945 16.024 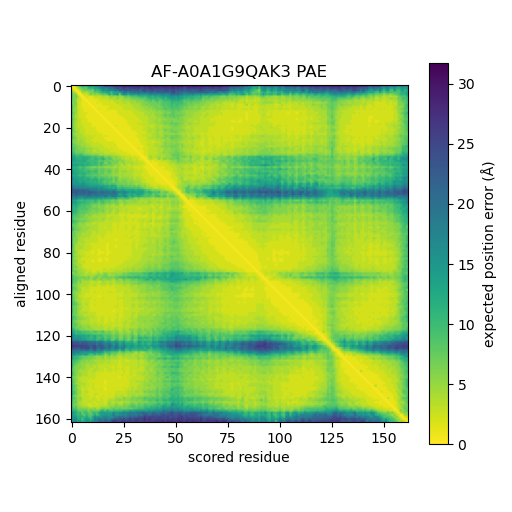1.00 89.88 88 VAL A CA 1
ATOM 656 C C . VAL A 1 88 ? -10.353 -7.107 15.945 1.00 89.88 88 VAL A C 1
ATOM 658 O O . VAL A 1 88 ? -11.029 -6.956 16.966 1.00 89.88 88 VAL A O 1
ATOM 661 N N . ALA A 1 89 ? -10.886 -7.462 14.773 1.00 89.56 89 ALA A N 1
ATOM 662 C CA . ALA A 1 89 ? -12.319 -7.648 14.549 1.00 89.56 89 ALA A CA 1
ATOM 663 C C . ALA A 1 89 ? -12.912 -8.778 15.411 1.00 89.56 89 ALA A C 1
ATOM 665 O O . ALA A 1 89 ? -14.008 -8.629 15.949 1.00 89.56 89 ALA A O 1
ATOM 666 N N . HIS A 1 90 ? -12.162 -9.867 15.609 1.00 88.75 90 HIS A N 1
ATOM 667 C CA . HIS A 1 90 ? -12.594 -11.038 16.383 1.00 88.75 90 HIS A CA 1
ATOM 668 C C . HIS A 1 90 ? -12.101 -11.035 17.838 1.00 88.75 90 HIS A C 1
ATOM 670 O O . HIS A 1 90 ? -12.299 -12.013 18.553 1.00 88.75 90 HIS A O 1
ATOM 676 N N . ARG A 1 91 ? -11.480 -9.937 18.301 1.00 85.19 91 ARG A N 1
ATOM 677 C CA . ARG A 1 91 ? -10.954 -9.774 19.674 1.00 85.19 91 ARG A CA 1
ATOM 678 C C . ARG A 1 91 ? -10.045 -10.933 20.111 1.00 85.19 91 ARG A C 1
ATOM 680 O O . ARG A 1 91 ? -10.120 -11.392 21.248 1.00 85.19 91 ARG A O 1
ATOM 687 N N . GLN A 1 92 ? -9.183 -11.390 19.206 1.00 89.81 92 GLN A N 1
ATOM 688 C CA . GLN A 1 92 ? -8.216 -12.452 19.484 1.00 89.81 92 GLN A CA 1
ATOM 689 C C . GLN A 1 92 ? -7.262 -12.053 20.625 1.00 89.81 92 GLN A C 1
ATOM 691 O O . GLN A 1 92 ? -7.062 -10.867 20.895 1.00 89.81 92 GLN A O 1
ATOM 696 N N . LYS A 1 93 ? -6.606 -13.035 21.264 1.00 88.06 93 LYS A N 1
ATOM 697 C CA . LYS A 1 93 ? -5.678 -12.807 22.399 1.00 88.06 93 LYS A CA 1
ATOM 698 C C . LYS A 1 93 ? -4.548 -11.810 22.092 1.00 88.06 93 LYS A C 1
ATOM 700 O O . LYS A 1 93 ? -4.036 -11.160 22.991 1.00 88.06 93 LYS A O 1
ATOM 705 N N . TRP A 1 94 ? -4.187 -11.672 20.821 1.00 90.00 94 TRP A N 1
ATOM 706 C CA . TRP A 1 94 ? -3.112 -10.812 20.326 1.00 90.00 94 TRP A CA 1
ATOM 707 C C . TRP A 1 94 ? -3.630 -9.537 19.629 1.00 90.00 94 TRP A C 1
ATOM 709 O O . TRP A 1 94 ? -2.878 -8.851 18.937 1.00 90.00 94 TRP A O 1
ATOM 719 N N . ALA A 1 95 ? -4.906 -9.178 19.829 1.00 87.38 95 ALA A N 1
ATOM 720 C CA . ALA A 1 95 ? -5.532 -8.000 19.220 1.00 87.38 95 ALA A CA 1
ATOM 721 C C . ALA A 1 95 ? -4.829 -6.677 19.576 1.00 87.38 95 ALA A C 1
ATOM 723 O O . ALA A 1 95 ? -4.850 -5.740 18.782 1.00 87.38 95 A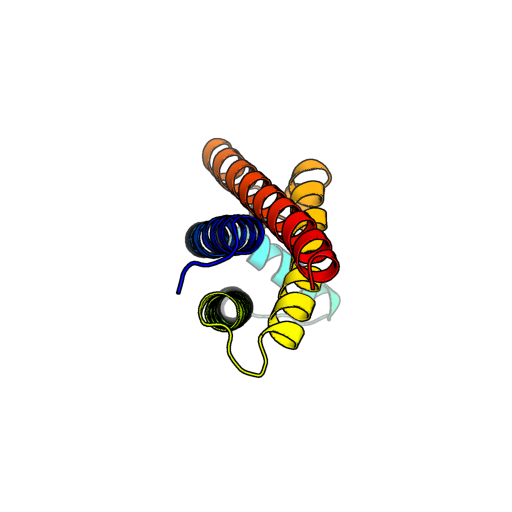LA A O 1
ATOM 724 N N . ASP A 1 96 ? -4.194 -6.582 20.743 1.00 87.44 96 ASP A N 1
ATOM 725 C CA . ASP A 1 96 ? -3.469 -5.369 21.141 1.00 87.44 96 ASP A CA 1
ATOM 726 C C . ASP A 1 96 ? -2.157 -5.211 20.366 1.00 87.44 96 ASP A C 1
ATOM 728 O O . ASP A 1 96 ? -1.846 -4.116 19.896 1.00 87.44 96 ASP A O 1
ATOM 732 N N . THR A 1 97 ? -1.442 -6.312 20.126 1.00 91.19 97 THR A N 1
ATOM 733 C CA . THR A 1 97 ? -0.286 -6.341 19.219 1.00 91.19 97 THR A CA 1
ATOM 734 C C . THR A 1 97 ? -0.706 -6.001 17.794 1.00 91.19 97 THR A C 1
ATOM 736 O O . THR A 1 97 ? -0.067 -5.176 17.145 1.00 91.19 97 THR A O 1
ATOM 739 N N . ALA A 1 98 ? -1.822 -6.567 17.327 1.00 91.75 98 ALA A N 1
ATOM 740 C CA . ALA A 1 98 ? -2.367 -6.265 16.010 1.00 91.75 98 ALA A CA 1
ATOM 741 C C . ALA A 1 98 ? -2.699 -4.771 15.854 1.00 91.75 98 ALA A C 1
ATOM 743 O O . ALA A 1 98 ? -2.308 -4.168 14.862 1.00 91.75 98 ALA A O 1
ATOM 744 N N . ARG A 1 99 ? -3.320 -4.126 16.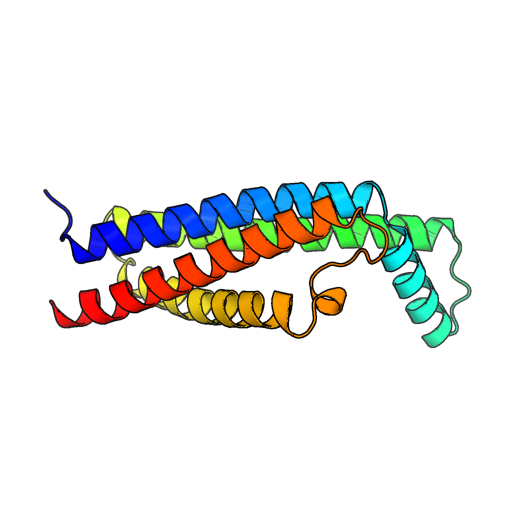853 1.00 89.31 99 ARG A N 1
ATOM 745 C CA . ARG A 1 99 ? -3.555 -2.668 16.834 1.00 89.31 99 ARG A CA 1
ATOM 746 C C . ARG A 1 99 ? -2.262 -1.868 16.708 1.00 89.31 99 ARG A C 1
ATOM 748 O O . ARG A 1 99 ? -2.233 -0.912 15.945 1.00 89.31 99 ARG A O 1
ATOM 755 N N . ARG A 1 100 ? -1.202 -2.247 17.430 1.00 91.00 100 ARG A N 1
ATOM 756 C CA . ARG A 1 100 ? 0.104 -1.569 17.337 1.00 91.00 100 ARG A CA 1
ATOM 757 C C . ARG A 1 100 ? 0.705 -1.702 15.943 1.00 91.00 100 ARG A C 1
ATOM 759 O O . ARG A 1 100 ? 1.160 -0.705 15.393 1.00 91.00 100 ARG A O 1
ATOM 766 N N . LEU A 1 101 ? 0.659 -2.905 15.369 1.00 93.50 101 LEU A N 1
ATOM 767 C CA . LEU A 1 101 ? 1.124 -3.159 14.007 1.00 93.50 101 LEU A CA 1
ATOM 768 C C . LEU A 1 101 ? 0.369 -2.286 12.998 1.00 93.50 101 LEU A C 1
ATOM 770 O O . LEU A 1 101 ? 0.991 -1.567 12.223 1.00 93.50 101 LEU A O 1
ATOM 774 N N . LEU A 1 102 ? -0.965 -2.292 13.068 1.00 93.50 102 LEU A N 1
ATOM 775 C CA . LEU A 1 102 ? -1.818 -1.446 12.238 1.00 93.50 102 LEU A CA 1
ATOM 776 C C . LEU A 1 102 ? -1.425 0.035 12.404 1.00 93.50 102 LEU A C 1
ATOM 778 O O . LEU A 1 102 ? -1.149 0.709 11.418 1.00 93.50 102 LEU A O 1
ATOM 782 N N . SER A 1 103 ? -1.278 0.538 13.632 1.00 91.25 103 SER A N 1
ATOM 783 C CA . SER A 1 103 ? -0.874 1.931 13.875 1.00 91.25 103 SER A CA 1
ATOM 784 C C . SER A 1 103 ? 0.458 2.320 13.219 1.00 91.25 103 SER A C 1
ATOM 786 O O . SER A 1 103 ? 0.554 3.409 12.658 1.00 91.25 103 SER A O 1
ATOM 788 N N . VAL A 1 104 ? 1.470 1.447 13.248 1.00 93.00 104 VAL A N 1
ATOM 789 C CA . VAL A 1 104 ? 2.757 1.694 12.570 1.00 93.00 104 VAL A CA 1
ATOM 790 C C . VAL A 1 104 ? 2.560 1.796 11.058 1.00 93.00 104 VAL A C 1
ATOM 792 O O . VAL A 1 104 ? 3.035 2.740 10.427 1.00 93.00 104 VAL A O 1
ATOM 795 N N . PHE A 1 105 ? 1.805 0.866 10.474 1.00 94.00 105 PHE A N 1
ATOM 796 C CA . PHE A 1 105 ? 1.539 0.880 9.038 1.00 94.00 105 PHE A CA 1
ATOM 797 C C . PHE A 1 105 ? 0.660 2.055 8.603 1.00 94.00 105 PHE A C 1
ATOM 799 O O . PHE A 1 105 ? 0.854 2.570 7.508 1.00 94.00 105 PHE A O 1
ATOM 806 N N . ALA A 1 106 ? -0.245 2.554 9.448 1.00 93.06 106 ALA A N 1
ATOM 807 C CA . ALA A 1 106 ? -0.998 3.771 9.143 1.00 93.06 106 ALA A CA 1
ATOM 808 C C . ALA A 1 106 ? -0.085 4.984 8.925 1.00 93.06 106 ALA A C 1
ATOM 810 O O . ALA A 1 106 ? -0.333 5.769 8.014 1.00 93.06 106 ALA A O 1
ATOM 811 N N . ILE A 1 107 ? 0.981 5.124 9.721 1.00 92.56 107 ILE A N 1
ATOM 812 C CA . ILE A 1 107 ? 1.968 6.199 9.540 1.00 92.56 107 ILE A CA 1
ATOM 813 C C . ILE A 1 107 ? 2.669 6.040 8.187 1.00 92.56 107 ILE A C 1
ATOM 815 O O . ILE A 1 107 ? 2.783 7.008 7.438 1.00 92.56 107 ILE A O 1
ATOM 819 N N . TYR A 1 108 ? 3.076 4.815 7.843 1.00 92.25 108 TYR A N 1
ATOM 820 C CA . TYR A 1 108 ? 3.654 4.512 6.533 1.00 92.25 108 TYR A CA 1
ATOM 821 C C . TYR A 1 108 ? 2.710 4.904 5.382 1.00 92.25 108 TYR A C 1
ATOM 823 O O . TYR A 1 108 ? 3.121 5.635 4.482 1.00 92.25 108 TYR A O 1
ATOM 831 N N . PHE A 1 109 ? 1.437 4.495 5.428 1.00 92.00 109 PHE A N 1
ATOM 832 C CA . PHE A 1 109 ? 0.457 4.833 4.389 1.00 92.00 109 PHE A CA 1
ATOM 833 C C . PHE A 1 109 ? 0.161 6.336 4.317 1.00 92.00 109 PHE A C 1
ATOM 835 O O . PHE A 1 109 ? -0.029 6.864 3.223 1.00 92.00 109 PHE A O 1
ATOM 842 N N . ALA A 1 110 ? 0.171 7.039 5.451 1.00 91.38 110 ALA A N 1
ATOM 843 C CA . ALA A 1 110 ? 0.005 8.489 5.491 1.00 91.38 110 ALA A CA 1
ATOM 844 C C . ALA A 1 110 ? 1.164 9.209 4.787 1.00 91.38 110 ALA A C 1
ATOM 846 O O . ALA A 1 110 ? 0.934 10.047 3.917 1.00 91.38 110 ALA A O 1
ATOM 847 N N . ILE A 1 111 ? 2.407 8.840 5.114 1.00 91.69 111 ILE A N 1
ATOM 848 C CA . ILE A 1 111 ? 3.601 9.377 4.447 1.00 91.69 111 ILE A CA 1
ATOM 849 C C . ILE A 1 111 ? 3.544 9.062 2.951 1.00 91.69 111 ILE A C 1
ATOM 851 O O . ILE A 1 111 ? 3.787 9.939 2.125 1.00 91.69 111 ILE A O 1
ATOM 855 N N . ARG A 1 112 ? 3.169 7.832 2.587 1.00 88.56 112 ARG A N 1
ATOM 856 C CA . ARG A 1 112 ? 3.082 7.412 1.187 1.00 88.56 112 ARG A CA 1
ATOM 857 C C . ARG A 1 112 ? 2.064 8.235 0.397 1.00 88.56 112 ARG A C 1
ATOM 859 O O . ARG A 1 112 ? 2.373 8.668 -0.707 1.00 88.56 112 ARG A O 1
ATOM 866 N N . ALA A 1 113 ? 0.895 8.513 0.971 1.00 89.38 113 ALA A N 1
ATOM 867 C CA . ALA A 1 113 ? -0.106 9.368 0.338 1.00 89.38 113 ALA A CA 1
ATOM 868 C C . ALA A 1 113 ? 0.385 10.811 0.143 1.00 89.38 113 ALA A C 1
ATOM 870 O O . ALA A 1 113 ? 0.105 11.414 -0.890 1.00 89.38 113 ALA A O 1
ATOM 871 N N . VAL A 1 114 ? 1.165 11.352 1.083 1.00 90.81 114 VAL A N 1
ATOM 872 C CA . VAL A 1 114 ? 1.817 12.663 0.911 1.00 90.81 114 VAL A CA 1
ATOM 873 C C . VAL A 1 114 ? 2.839 12.621 -0.231 1.00 90.81 114 VAL A C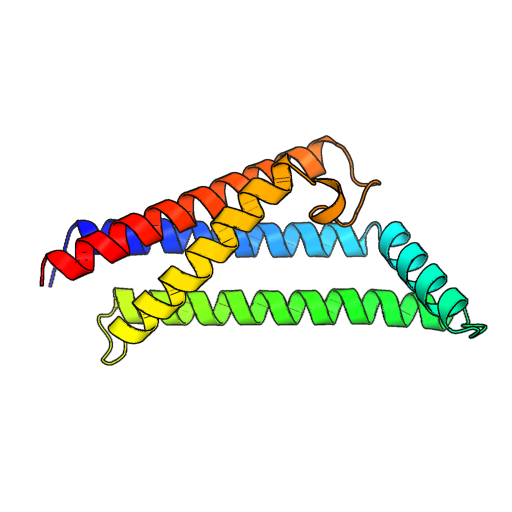 1
ATOM 875 O O . VAL A 1 114 ? 2.868 13.523 -1.068 1.00 90.81 114 VAL A O 1
ATOM 878 N N . LEU A 1 115 ? 3.643 11.558 -0.318 1.00 88.94 115 LEU A N 1
ATOM 879 C CA . LEU A 1 115 ? 4.644 11.398 -1.377 1.00 88.94 115 LEU A CA 1
ATOM 880 C C . LEU A 1 115 ? 4.032 11.270 -2.774 1.00 88.94 115 LEU A C 1
ATOM 882 O O . LEU A 1 115 ? 4.645 11.732 -3.729 1.00 88.94 115 LEU A O 1
ATOM 886 N N . VAL A 1 116 ? 2.822 10.724 -2.911 1.00 86.12 116 VAL A N 1
ATOM 887 C CA . VAL A 1 116 ? 2.107 10.707 -4.202 1.00 86.12 116 VAL A CA 1
ATOM 888 C C . VAL A 1 116 ? 1.891 12.117 -4.751 1.00 86.12 116 VAL A C 1
ATOM 890 O O . VAL A 1 116 ? 1.926 12.309 -5.963 1.00 86.12 116 VAL A O 1
ATOM 893 N N . VAL A 1 117 ? 1.710 13.108 -3.876 1.00 85.19 117 VAL A N 1
ATOM 894 C CA . VAL A 1 117 ? 1.522 14.510 -4.269 1.00 85.19 117 VAL A CA 1
ATOM 895 C C . VAL A 1 117 ? 2.861 15.226 -4.450 1.00 85.19 117 VAL A C 1
ATOM 897 O O . VAL A 1 117 ? 3.038 15.952 -5.423 1.00 85.19 117 VAL A O 1
ATOM 900 N N . LEU A 1 118 ? 3.806 15.031 -3.524 1.00 87.81 118 LEU A N 1
ATOM 901 C CA . LEU A 1 118 ? 5.084 15.758 -3.524 1.00 87.81 118 LEU A CA 1
ATOM 902 C C . LEU A 1 118 ? 6.113 15.199 -4.514 1.00 87.81 118 LEU A C 1
ATOM 904 O O . LEU A 1 118 ? 6.946 15.942 -5.026 1.00 87.81 118 LEU A O 1
ATOM 908 N N . ALA A 1 119 ? 6.082 13.893 -4.756 1.00 82.81 119 ALA A N 1
ATOM 909 C CA . ALA A 1 119 ? 7.047 13.175 -5.578 1.00 82.81 119 ALA A CA 1
ATOM 910 C C . ALA A 1 119 ? 6.348 12.083 -6.412 1.00 82.81 119 ALA A C 1
ATOM 912 O O . ALA A 1 119 ? 6.670 10.900 -6.278 1.00 82.81 119 ALA A O 1
ATOM 913 N N . PRO A 1 120 ? 5.403 12.447 -7.301 1.00 73.12 120 PRO A N 1
ATOM 914 C CA . PRO A 1 120 ? 4.621 11.479 -8.069 1.00 73.12 120 PRO A CA 1
ATOM 915 C C . PRO A 1 120 ? 5.501 10.534 -8.897 1.00 73.12 120 PRO A C 1
ATOM 917 O O . PRO A 1 120 ? 5.219 9.342 -8.946 1.00 73.12 120 PRO A O 1
ATOM 920 N N . ALA A 1 121 ? 6.616 11.020 -9.454 1.00 68.81 121 ALA A N 1
ATOM 921 C CA . ALA A 1 121 ? 7.574 10.197 -10.201 1.00 68.81 121 ALA A CA 1
ATOM 922 C C . ALA A 1 121 ? 8.315 9.155 -9.336 1.00 68.81 121 ALA A C 1
ATOM 924 O O . ALA A 1 121 ? 8.803 8.159 -9.858 1.00 68.81 121 ALA A O 1
ATOM 925 N N . ALA A 1 122 ? 8.402 9.363 -8.017 1.00 64.69 122 ALA A N 1
ATOM 926 C CA . ALA A 1 122 ? 9.016 8.408 -7.094 1.00 64.69 122 ALA A CA 1
ATOM 927 C C . ALA A 1 122 ? 8.051 7.287 -6.672 1.00 64.69 122 ALA A C 1
ATOM 929 O O . ALA A 1 122 ? 8.490 6.262 -6.156 1.00 64.69 122 ALA A O 1
ATOM 930 N N . VAL A 1 123 ? 6.741 7.481 -6.868 1.00 64.12 123 VAL A N 1
ATOM 931 C CA . VAL A 1 123 ? 5.698 6.534 -6.440 1.00 64.12 123 VAL A CA 1
ATOM 932 C C . VAL A 1 123 ? 5.021 5.853 -7.632 1.00 64.12 123 VAL A C 1
ATOM 934 O O . VAL A 1 123 ? 4.688 4.673 -7.562 1.00 64.12 123 VAL A O 1
ATOM 937 N N . ALA A 1 124 ? 4.850 6.564 -8.746 1.00 58.41 124 ALA A N 1
ATOM 938 C CA . ALA A 1 124 ? 4.405 6.012 -10.014 1.00 58.41 124 ALA A CA 1
ATOM 939 C C . ALA A 1 124 ? 5.639 5.578 -10.813 1.00 58.41 124 ALA A C 1
ATOM 941 O O . ALA A 1 124 ? 6.254 6.380 -11.508 1.00 58.41 124 ALA A O 1
ATOM 942 N N . GLY A 1 125 ? 6.009 4.300 -10.723 1.00 52.97 125 GLY A N 1
ATOM 943 C CA . GLY A 1 125 ? 7.168 3.718 -11.419 1.00 52.97 125 GLY A CA 1
ATOM 944 C C . GLY A 1 125 ? 7.089 3.708 -12.955 1.00 52.97 125 GLY A C 1
ATOM 945 O O . GLY A 1 125 ? 7.814 2.950 -13.590 1.00 52.97 125 GLY A O 1
ATOM 946 N N . ALA A 1 126 ? 6.218 4.512 -13.565 1.00 51.06 126 ALA A N 1
ATOM 947 C CA . ALA A 1 126 ? 6.038 4.579 -15.004 1.00 51.06 126 ALA A CA 1
ATOM 948 C C . ALA A 1 126 ? 5.621 5.993 -15.435 1.00 51.06 126 ALA A C 1
ATOM 950 O O . ALA A 1 126 ? 4.438 6.305 -15.564 1.00 51.06 126 ALA A O 1
ATOM 951 N N . ASN A 1 127 ? 6.611 6.829 -15.756 1.00 55.28 127 ASN A N 1
ATOM 952 C CA . ASN A 1 127 ? 6.416 8.126 -16.424 1.00 55.28 127 ASN A CA 1
ATOM 953 C C . ASN A 1 127 ? 5.776 8.012 -17.830 1.00 55.28 127 ASN A C 1
ATOM 955 O O . ASN A 1 127 ? 5.611 9.021 -18.509 1.00 55.28 127 ASN A O 1
ATOM 959 N N . GLN A 1 128 ? 5.450 6.798 -18.284 1.00 63.94 128 GLN A N 1
ATOM 960 C CA . GLN A 1 128 ? 4.922 6.504 -19.618 1.00 63.94 128 GLN A CA 1
ATOM 961 C C . GLN A 1 128 ? 3.477 5.980 -19.611 1.00 63.94 128 GLN A C 1
ATOM 963 O O . GLN A 1 128 ? 2.895 5.791 -20.676 1.00 63.94 128 GLN A O 1
ATOM 968 N N . LEU A 1 129 ? 2.861 5.770 -18.439 1.00 69.69 129 LEU A N 1
ATOM 969 C CA . LEU A 1 129 ? 1.444 5.402 -18.384 1.00 69.69 129 LEU A CA 1
ATOM 970 C C . LEU A 1 129 ? 0.549 6.612 -18.714 1.00 69.69 129 LEU A C 1
ATOM 972 O O . LEU A 1 129 ? 0.912 7.749 -18.398 1.00 69.69 129 LEU A O 1
ATOM 976 N N . PRO A 1 130 ? -0.645 6.398 -19.304 1.00 80.56 130 PRO A N 1
ATOM 977 C CA . PRO A 1 130 ? -1.580 7.479 -19.596 1.00 80.56 130 PRO A CA 1
ATOM 978 C C . PRO A 1 130 ? -1.883 8.329 -18.357 1.00 80.56 130 PRO A C 1
ATOM 980 O O . PRO A 1 130 ? -2.115 7.792 -17.273 1.00 80.56 130 PRO A O 1
ATOM 983 N N . VAL A 1 131 ? -1.973 9.653 -18.525 1.00 81.69 131 VAL A N 1
ATOM 984 C CA . VAL A 1 131 ? -2.219 10.602 -17.417 1.00 81.69 131 VAL A CA 1
ATOM 985 C C . VAL A 1 131 ? -3.463 10.225 -16.605 1.00 81.69 131 VAL A C 1
ATOM 987 O O . VAL A 1 131 ? -3.446 10.300 -15.380 1.00 81.69 131 VAL A O 1
ATOM 990 N N . ALA A 1 132 ? -4.522 9.749 -17.266 1.00 84.50 132 ALA A N 1
ATOM 991 C CA . ALA A 1 132 ? -5.730 9.277 -16.592 1.00 84.50 132 ALA A CA 1
ATOM 992 C C . ALA A 1 132 ? -5.459 8.088 -15.649 1.00 84.50 132 ALA A C 1
ATOM 994 O O . ALA A 1 132 ? -5.990 8.049 -14.542 1.00 84.50 132 ALA A O 1
ATOM 995 N N . PHE A 1 133 ? -4.599 7.146 -16.046 1.00 82.56 133 PHE A N 1
ATOM 996 C CA . PHE A 1 133 ? -4.224 6.002 -15.216 1.00 82.56 133 PHE A CA 1
ATOM 997 C C . PHE A 1 133 ? -3.424 6.447 -13.985 1.00 82.56 133 PHE A C 1
ATOM 999 O O . PHE A 1 133 ? -3.721 6.034 -12.862 1.00 82.56 133 PHE A O 1
ATOM 1006 N N . ALA A 1 134 ? -2.451 7.342 -14.180 1.00 80.38 134 ALA A N 1
ATOM 1007 C CA . ALA A 1 134 ? -1.674 7.925 -13.088 1.00 80.38 134 ALA A CA 1
ATOM 1008 C C . ALA A 1 134 ? -2.563 8.721 -12.112 1.00 80.38 134 ALA A C 1
ATOM 1010 O O . ALA A 1 134 ? -2.429 8.589 -10.898 1.00 80.38 134 ALA A O 1
ATOM 1011 N N . ALA A 1 135 ? -3.529 9.490 -12.625 1.00 83.81 135 ALA A N 1
ATOM 1012 C CA . ALA A 1 135 ? -4.459 10.260 -11.803 1.00 83.81 135 ALA A CA 1
ATOM 1013 C C . ALA A 1 135 ? -5.387 9.359 -10.971 1.00 83.81 135 ALA A C 1
ATOM 1015 O O . ALA A 1 135 ? -5.557 9.589 -9.774 1.00 83.81 135 ALA A O 1
ATOM 1016 N N . VAL A 1 136 ? -5.954 8.307 -11.574 1.00 87.00 136 VAL A N 1
ATOM 1017 C CA . VAL A 1 136 ? -6.829 7.349 -10.874 1.00 87.00 136 VAL A CA 1
ATOM 1018 C C . VAL A 1 136 ? -6.065 6.598 -9.785 1.00 87.00 136 VAL A C 1
ATOM 1020 O O . VAL A 1 136 ? -6.539 6.487 -8.653 1.00 87.00 136 VAL A O 1
ATOM 1023 N N . THR A 1 137 ? -4.870 6.103 -10.101 1.00 84.94 137 THR A N 1
ATOM 1024 C CA . THR A 1 137 ? -4.047 5.352 -9.143 1.00 84.94 137 THR A CA 1
ATOM 1025 C C . THR A 1 137 ? -3.511 6.249 -8.022 1.00 84.94 137 THR A C 1
ATOM 1027 O O . THR A 1 137 ? -3.509 5.835 -6.861 1.00 84.94 137 THR A O 1
ATOM 1030 N N . GLY A 1 138 ? -3.156 7.502 -8.324 1.00 87.06 138 GLY A N 1
ATOM 1031 C CA . GLY A 1 138 ? -2.799 8.515 -7.329 1.00 87.06 138 GLY A CA 1
ATOM 1032 C C . GLY A 1 138 ? -3.963 8.888 -6.406 1.00 87.06 138 GLY A C 1
ATOM 1033 O O . GLY A 1 138 ? -3.801 8.921 -5.187 1.00 87.06 138 GLY A O 1
ATOM 1034 N N . ALA A 1 139 ? -5.166 9.090 -6.950 1.00 89.94 139 ALA A N 1
ATOM 1035 C CA . ALA A 1 139 ? -6.360 9.352 -6.145 1.00 89.94 139 ALA A CA 1
ATOM 1036 C C . ALA A 1 139 ? -6.689 8.174 -5.212 1.00 89.94 139 ALA A C 1
ATOM 1038 O O . ALA A 1 139 ? -6.971 8.373 -4.030 1.00 89.94 139 ALA A O 1
ATOM 1039 N N . MET A 1 140 ? -6.590 6.940 -5.715 1.00 91.12 140 MET A N 1
ATOM 1040 C CA . MET A 1 140 ? -6.781 5.728 -4.917 1.00 91.12 140 MET A CA 1
ATOM 1041 C C . MET A 1 140 ? -5.781 5.647 -3.758 1.00 91.12 140 MET A C 1
ATOM 1043 O O . MET A 1 140 ? -6.176 5.404 -2.621 1.00 91.12 140 MET A O 1
ATOM 1047 N N . GLN A 1 141 ? -4.504 5.919 -4.024 1.00 89.81 141 GLN A N 1
ATOM 1048 C CA . GLN A 1 141 ? -3.453 5.991 -3.008 1.00 89.81 141 GLN A CA 1
ATOM 1049 C C . GLN A 1 141 ? -3.755 7.016 -1.905 1.00 89.81 141 GLN A C 1
ATOM 1051 O O . GLN A 1 141 ? -3.555 6.727 -0.724 1.00 89.81 141 GLN A O 1
ATOM 1056 N N . ILE A 1 142 ? -4.274 8.192 -2.270 1.00 91.31 142 ILE A N 1
ATOM 1057 C CA . ILE A 1 142 ? -4.679 9.216 -1.299 1.00 91.31 142 ILE A CA 1
ATOM 1058 C C . ILE A 1 142 ? -5.834 8.700 -0.432 1.00 91.31 142 ILE A C 1
ATOM 1060 O O . ILE A 1 142 ? -5.770 8.808 0.791 1.00 91.31 142 ILE A O 1
ATOM 1064 N N . ILE A 1 143 ? -6.858 8.086 -1.036 1.00 92.81 143 ILE A N 1
ATOM 1065 C CA . ILE A 1 143 ? -7.995 7.499 -0.307 1.00 92.81 143 ILE A CA 1
ATOM 1066 C C . ILE A 1 143 ? -7.514 6.430 0.685 1.00 92.81 143 ILE A C 1
ATOM 1068 O O . ILE A 1 143 ? -7.916 6.447 1.849 1.00 92.81 143 ILE A O 1
ATOM 1072 N N . VAL A 1 144 ? -6.625 5.533 0.250 1.00 92.94 144 VAL A N 1
ATOM 1073 C CA . VAL A 1 144 ? -6.017 4.491 1.094 1.00 92.94 144 VAL A CA 1
ATOM 1074 C C . VAL A 1 144 ? -5.241 5.116 2.257 1.00 92.94 144 VAL A C 1
ATOM 1076 O O . VAL A 1 144 ? -5.431 4.719 3.408 1.00 92.94 144 VAL A O 1
ATOM 1079 N N . GLY A 1 145 ? -4.424 6.140 1.996 1.00 91.19 145 GLY A N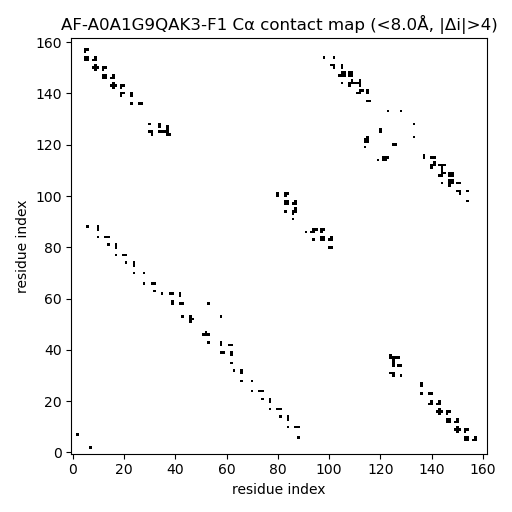 1
ATOM 1080 C CA . GLY A 1 145 ? -3.686 6.855 3.038 1.00 91.19 145 GLY A CA 1
ATOM 1081 C C . GLY A 1 145 ? -4.597 7.512 4.073 1.00 91.19 145 GLY A C 1
ATOM 1082 O O . GLY A 1 145 ? -4.397 7.333 5.276 1.00 91.19 145 GLY A O 1
ATOM 1083 N N . VAL A 1 146 ? -5.644 8.209 3.623 1.00 93.00 146 VAL A N 1
ATOM 1084 C CA . VAL A 1 146 ? -6.647 8.826 4.505 1.00 93.00 146 VAL A CA 1
ATOM 1085 C C . VAL A 1 146 ? -7.364 7.765 5.341 1.00 93.00 146 VAL A C 1
ATOM 1087 O O . VAL A 1 146 ? -7.513 7.940 6.551 1.00 93.00 146 VAL A O 1
ATOM 1090 N N . ALA A 1 147 ? -7.743 6.634 4.743 1.00 92.62 147 ALA A N 1
ATOM 1091 C CA . ALA A 1 147 ? -8.347 5.518 5.467 1.00 92.62 147 ALA A CA 1
ATOM 1092 C C . ALA A 1 147 ? -7.404 4.958 6.552 1.00 92.62 147 ALA A C 1
ATOM 1094 O O . ALA A 1 147 ? -7.843 4.701 7.677 1.00 92.62 147 ALA A O 1
ATOM 1095 N N . GLY A 1 148 ? -6.102 4.852 6.263 1.00 90.00 148 GLY A N 1
ATOM 1096 C CA . GLY A 1 148 ? -5.074 4.498 7.246 1.00 90.00 148 GLY A CA 1
ATOM 1097 C C . GLY A 1 148 ? -5.009 5.482 8.421 1.00 90.00 148 GLY A C 1
ATOM 1098 O O . GLY A 1 148 ? -5.030 5.061 9.581 1.00 90.00 148 GLY A O 1
ATOM 1099 N N . VAL A 1 149 ? -5.016 6.792 8.145 1.00 91.25 149 VAL A N 1
ATOM 1100 C CA . VAL A 1 149 ? -5.033 7.847 9.178 1.00 91.25 149 VAL A CA 1
ATOM 1101 C C . VAL A 1 149 ? -6.297 7.769 10.034 1.00 91.25 149 VAL A C 1
ATOM 1103 O O . VAL A 1 149 ? -6.209 7.799 11.263 1.00 91.25 149 VAL A O 1
ATOM 1106 N N . CYS A 1 150 ? -7.474 7.609 9.423 1.00 90.62 150 CYS A N 1
ATOM 1107 C CA . CYS A 1 150 ? -8.720 7.399 10.160 1.00 90.62 150 CYS A CA 1
ATOM 1108 C C . CYS A 1 150 ? -8.619 6.168 11.073 1.00 90.62 150 CYS A C 1
ATOM 1110 O O . CYS A 1 150 ? -8.965 6.239 12.254 1.00 90.62 150 CYS A O 1
ATOM 1112 N N . GLY A 1 151 ? -8.077 5.060 10.560 1.00 86.69 151 GLY A N 1
ATOM 1113 C CA . GLY A 1 151 ? -7.819 3.846 11.330 1.00 86.69 151 GLY A CA 1
ATOM 1114 C C . GLY A 1 151 ? -6.924 4.085 12.552 1.00 86.69 151 GLY A C 1
ATOM 1115 O O . GLY A 1 151 ? -7.236 3.595 13.639 1.00 86.69 151 GLY A O 1
ATOM 1116 N N . LEU A 1 152 ? -5.860 4.880 12.405 1.00 87.56 152 LEU A N 1
ATOM 1117 C CA . LEU A 1 152 ? -4.971 5.281 13.502 1.00 87.56 152 LEU A CA 1
ATOM 1118 C C . LEU A 1 152 ? -5.695 6.132 14.555 1.00 87.56 152 LEU A C 1
ATOM 1120 O O . LEU A 1 152 ? -5.581 5.862 15.752 1.00 87.56 152 LEU A O 1
ATOM 1124 N N . VAL A 1 153 ? -6.474 7.129 14.127 1.00 88.25 153 VAL A N 1
ATOM 1125 C CA . VAL A 1 153 ? -7.251 7.995 15.032 1.00 88.25 153 VAL A CA 1
ATOM 1126 C C . VAL A 1 153 ? -8.250 7.178 15.855 1.00 88.25 153 VAL A C 1
ATOM 1128 O O . VAL A 1 153 ? -8.411 7.407 17.055 1.00 88.25 153 VAL A O 1
ATOM 1131 N N . TYR A 1 154 ? -8.909 6.189 15.252 1.00 85.75 154 TYR A N 1
ATOM 1132 C CA . TYR A 1 154 ? -9.811 5.310 15.996 1.00 85.75 154 TYR A CA 1
ATOM 1133 C C . TYR A 1 154 ? -9.063 4.324 16.904 1.00 85.75 154 TYR A C 1
ATOM 1135 O O . TYR A 1 154 ? -9.575 3.983 17.972 1.00 85.75 154 TYR A O 1
ATOM 1143 N N . ALA A 1 155 ? -7.848 3.899 16.545 1.00 80.56 155 ALA A N 1
ATOM 1144 C CA . ALA A 1 155 ? -7.024 3.024 17.383 1.00 80.56 155 ALA A CA 1
ATOM 1145 C C . ALA A 1 155 ? -6.569 3.712 18.678 1.00 80.56 155 ALA A C 1
ATOM 1147 O O . ALA A 1 155 ? -6.638 3.111 19.756 1.00 80.56 155 ALA A O 1
ATOM 1148 N N . THR A 1 156 ? -6.171 4.985 18.601 1.00 78.12 156 THR A N 1
ATOM 1149 C CA . THR A 1 156 ? -5.757 5.766 19.778 1.00 78.12 156 THR A CA 1
ATOM 1150 C C . THR A 1 156 ? -6.932 6.056 20.709 1.00 78.12 156 THR A C 1
ATOM 1152 O O . THR A 1 156 ? -6.800 5.918 21.923 1.00 78.12 156 THR A O 1
ATOM 1155 N N . ARG A 1 157 ? -8.116 6.355 20.157 1.00 74.56 157 ARG A N 1
ATOM 1156 C CA . ARG A 1 157 ? -9.347 6.546 20.945 1.00 74.56 157 ARG A CA 1
ATOM 1157 C C . ARG A 1 157 ? -9.843 5.248 21.583 1.00 74.56 157 ARG A C 1
ATOM 1159 O O . ARG A 1 157 ? -10.148 5.236 22.766 1.00 74.56 157 ARG A O 1
ATOM 1166 N N . SER A 1 158 ? -9.825 4.134 20.848 1.00 63.00 158 SER A N 1
ATOM 1167 C CA . SER A 1 158 ? -10.244 2.824 21.374 1.00 63.00 158 SER A CA 1
ATOM 1168 C C . SER A 1 158 ? -9.382 2.328 22.538 1.00 63.00 158 SER A C 1
ATOM 1170 O O . SER A 1 158 ? -9.838 1.469 23.289 1.00 63.00 158 SER A O 1
ATOM 1172 N N . THR A 1 159 ? -8.140 2.801 22.656 1.00 60.25 159 THR A N 1
ATOM 1173 C CA . THR A 1 159 ? -7.241 2.425 23.755 1.00 60.25 159 THR A CA 1
ATOM 1174 C C . THR A 1 159 ? -7.544 3.218 25.030 1.00 60.25 159 THR A C 1
ATOM 1176 O O . THR A 1 159 ? -7.270 2.728 26.116 1.00 60.25 159 THR A O 1
ATOM 1179 N N . LYS A 1 160 ? -8.141 4.412 24.904 1.00 56.56 160 LYS A N 1
ATOM 1180 C CA . LYS A 1 160 ? -8.496 5.293 26.0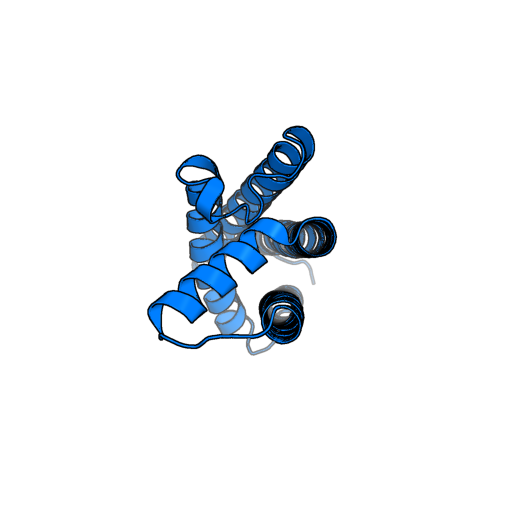27 1.00 56.56 160 LYS A CA 1
ATOM 1181 C C . LYS A 1 160 ? -9.824 4.918 26.704 1.00 56.56 160 LYS A C 1
ATOM 1183 O O . LYS A 1 160 ? -10.021 5.261 27.859 1.00 56.56 160 LYS A O 1
ATOM 1188 N N . ASP A 1 161 ? -10.703 4.207 25.995 1.00 50.56 161 ASP A N 1
ATOM 1189 C CA . ASP A 1 161 ? -12.017 3.747 26.484 1.00 50.56 161 ASP A CA 1
ATOM 1190 C C . ASP A 1 161 ? -11.965 2.376 27.211 1.00 50.56 161 ASP A C 1
ATOM 1192 O O . ASP A 1 161 ? -13.000 1.728 27.390 1.00 50.56 161 ASP A O 1
ATOM 1196 N N . ARG A 1 162 ? -10.770 1.882 27.561 1.00 49.50 162 ARG A N 1
ATOM 1197 C CA . ARG A 1 162 ? -10.542 0.655 28.347 1.00 49.50 162 ARG A CA 1
ATOM 1198 C C . ARG A 1 162 ? -10.078 1.010 29.749 1.00 49.50 162 ARG A C 1
ATOM 1200 O O . ARG A 1 162 ? -10.467 0.254 30.662 1.00 49.50 162 ARG A O 1
#